Protein AF-A0A351XEB8-F1 (afdb_monomer)

Sequence (59 aa):
MSTTCSADPNVDAGGDGHVRTIGVVGTGVIGAGWAVRALARGHDVVAWDPAPGAAGRSG

Foldseek 3Di:
DDDDPPVPCVVVPDDPPDQQEDEFEACPPVSVVVCVVCVVVNHHYDYDYPDVPPVVPPD

Structure (mmCIF, N/CA/C/O backbone):
data_AF-A0A351XEB8-F1
#
_entry.id   AF-A0A351XEB8-F1
#
loop_
_atom_site.group_PDB
_atom_site.id
_atom_site.type_symbol
_atom_site.label_atom_id
_atom_site.label_alt_id
_atom_site.label_comp_id
_atom_site.label_asym_id
_atom_site.l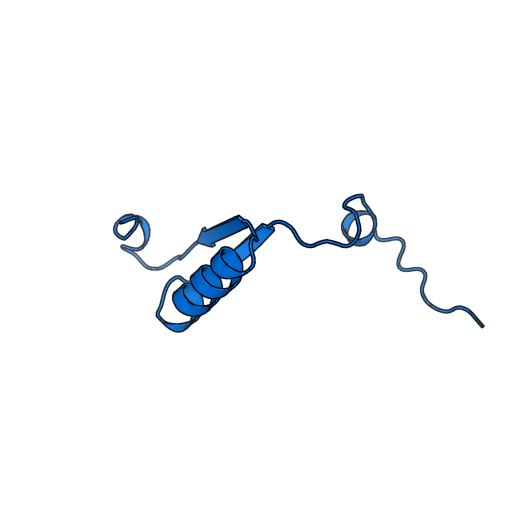abel_entity_id
_atom_site.label_seq_id
_atom_site.pdbx_PDB_ins_code
_atom_site.Cartn_x
_atom_site.Cartn_y
_atom_site.Cartn_z
_atom_site.occupancy
_atom_site.B_iso_or_equiv
_atom_site.auth_seq_id
_atom_site.auth_comp_id
_atom_site.auth_asym_id
_atom_site.auth_atom_id
_atom_site.pdbx_PDB_model_nu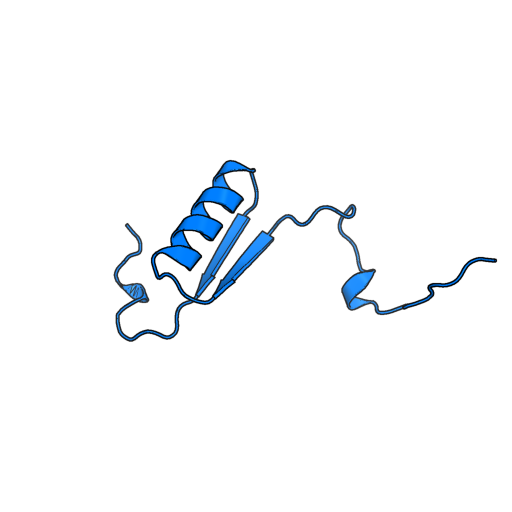m
ATOM 1 N N . MET A 1 1 ? 20.861 -36.607 -6.811 1.00 39.22 1 MET A N 1
ATOM 2 C CA . MET A 1 1 ? 20.062 -36.720 -5.574 1.00 39.22 1 MET A CA 1
ATOM 3 C C . MET A 1 1 ? 19.052 -35.591 -5.591 1.00 39.22 1 MET A C 1
ATOM 5 O O . MET A 1 1 ? 19.450 -34.440 -5.504 1.00 39.22 1 MET A O 1
ATOM 9 N N . SER A 1 2 ? 17.794 -35.930 -5.867 1.00 46.34 2 SER A N 1
ATOM 10 C CA . SER A 1 2 ?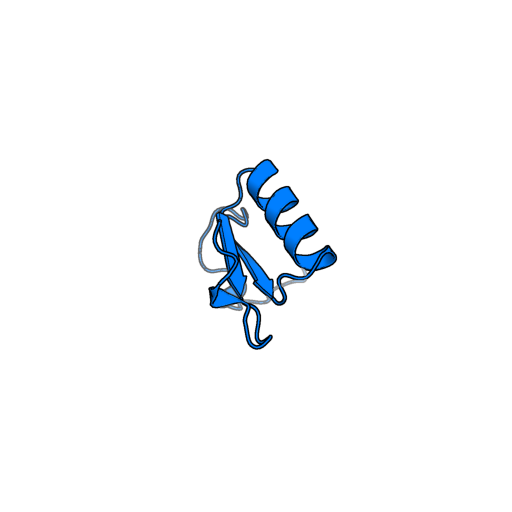 16.666 -34.998 -5.907 1.00 46.34 2 SER A CA 1
ATOM 11 C C . SER A 1 2 ? 16.098 -34.899 -4.497 1.00 46.34 2 SER A C 1
ATOM 13 O O . SER A 1 2 ? 15.725 -35.928 -3.937 1.00 46.34 2 SER A O 1
ATOM 15 N N . THR A 1 3 ? 16.057 -33.700 -3.922 1.00 69.62 3 THR A N 1
ATOM 16 C CA . THR A 1 3 ? 15.368 -33.467 -2.652 1.00 69.62 3 THR A CA 1
ATOM 17 C C . THR A 1 3 ? 14.551 -32.198 -2.762 1.00 69.62 3 THR A C 1
ATOM 19 O O . THR A 1 3 ? 15.055 -31.124 -2.463 1.00 69.62 3 THR A O 1
ATOM 22 N N . THR A 1 4 ? 13.293 -32.360 -3.159 1.00 59.09 4 THR A N 1
ATOM 23 C CA . THR A 1 4 ? 12.145 -31.705 -2.519 1.00 59.09 4 THR A CA 1
ATOM 24 C C . THR A 1 4 ? 10.869 -32.335 -3.074 1.00 59.09 4 THR A C 1
ATOM 26 O O . THR A 1 4 ? 10.474 -32.085 -4.205 1.00 59.09 4 THR A O 1
ATOM 29 N N . CYS A 1 5 ? 10.215 -33.179 -2.281 1.00 47.62 5 CYS A N 1
ATOM 30 C CA . CYS A 1 5 ? 8.783 -33.421 -2.428 1.00 47.62 5 CYS A CA 1
ATOM 31 C C . CYS A 1 5 ? 8.118 -32.741 -1.236 1.00 47.62 5 CYS A C 1
ATOM 33 O O . CYS A 1 5 ? 8.047 -33.320 -0.156 1.00 47.62 5 CYS A O 1
ATOM 35 N N . SER A 1 6 ? 7.683 -31.497 -1.423 1.00 55.84 6 SER A N 1
ATOM 36 C CA . SER A 1 6 ? 6.545 -30.984 -0.669 1.00 55.84 6 SER A CA 1
ATOM 37 C C . SER A 1 6 ? 5.362 -31.142 -1.603 1.00 55.84 6 SER A C 1
ATOM 39 O O . SER A 1 6 ? 5.152 -30.277 -2.434 1.00 55.84 6 SER A O 1
ATOM 41 N N . ALA A 1 7 ? 4.658 -32.271 -1.513 1.00 60.94 7 ALA A N 1
ATOM 42 C CA . ALA A 1 7 ? 3.411 -32.507 -2.239 1.00 60.94 7 ALA A CA 1
ATOM 43 C C . ALA A 1 7 ? 2.263 -31.768 -1.535 1.00 60.94 7 ALA A C 1
ATOM 45 O O . ALA A 1 7 ? 1.282 -32.386 -1.116 1.00 60.94 7 ALA A O 1
ATOM 46 N N . ASP A 1 8 ? 2.442 -30.467 -1.298 1.00 62.44 8 ASP A N 1
ATOM 47 C CA . ASP A 1 8 ? 1.373 -29.637 -0.761 1.00 62.44 8 ASP A CA 1
ATOM 48 C C . ASP A 1 8 ? 0.503 -29.222 -1.951 1.00 62.44 8 ASP A C 1
ATOM 50 O O . ASP A 1 8 ? 0.940 -28.406 -2.770 1.00 62.44 8 ASP A O 1
ATOM 54 N N . PRO A 1 9 ? -0.722 -29.761 -2.086 1.00 56.94 9 PRO A N 1
ATOM 55 C CA . PRO A 1 9 ? -1.587 -29.414 -3.201 1.00 56.94 9 PRO A CA 1
ATOM 56 C C . PRO A 1 9 ? -1.919 -27.916 -3.230 1.00 56.94 9 PRO A C 1
ATOM 58 O O . PRO A 1 9 ? -2.297 -27.432 -4.285 1.00 56.94 9 PRO A O 1
ATOM 61 N N . ASN A 1 10 ? -1.747 -27.153 -2.144 1.00 56.59 10 ASN A N 1
ATOM 62 C CA . ASN A 1 10 ? -1.886 -25.692 -2.197 1.00 56.59 10 ASN A CA 1
ATOM 63 C C . ASN A 1 10 ? -0.702 -24.982 -2.869 1.00 56.59 10 ASN A C 1
ATOM 65 O O . ASN A 1 10 ? -0.877 -23.873 -3.369 1.00 56.59 10 ASN A O 1
ATOM 69 N N . VAL A 1 11 ? 0.491 -25.579 -2.867 1.00 60.06 11 VAL A N 1
ATOM 70 C CA . VAL A 1 11 ? 1.677 -25.037 -3.553 1.00 60.06 11 VAL A CA 1
ATOM 71 C C . VAL A 1 11 ? 1.725 -25.526 -5.004 1.00 60.06 11 VAL A C 1
ATOM 73 O O . VAL A 1 11 ? 2.111 -24.769 -5.894 1.00 60.06 11 VAL A O 1
ATOM 76 N N . ASP A 1 12 ? 1.277 -26.762 -5.244 1.00 55.72 12 ASP A N 1
ATOM 77 C CA . ASP A 1 12 ? 1.430 -27.453 -6.529 1.00 55.72 12 ASP A CA 1
ATOM 78 C C . ASP A 1 12 ? 0.183 -27.398 -7.437 1.00 55.72 12 ASP A C 1
ATOM 80 O O . ASP A 1 12 ? 0.283 -27.674 -8.639 1.00 55.72 12 ASP A O 1
ATOM 84 N N . ALA A 1 13 ? -1.003 -27.042 -6.921 1.00 54.03 13 ALA A N 1
ATOM 85 C CA . ALA A 1 13 ? -2.221 -26.956 -7.732 1.00 54.03 13 ALA A CA 1
ATOM 86 C C . ALA A 1 13 ? -2.267 -25.674 -8.583 1.00 54.03 13 ALA A C 1
ATOM 88 O O . ALA A 1 13 ? -2.943 -24.700 -8.271 1.00 54.03 13 ALA A O 1
ATOM 89 N N . GLY A 1 14 ? -1.614 -25.743 -9.743 1.00 49.25 14 GLY A N 1
ATOM 90 C CA . GLY A 1 14 ? -2.266 -25.354 -10.995 1.00 49.25 14 GLY A CA 1
ATOM 91 C C . GLY A 1 14 ? -2.313 -23.865 -11.331 1.00 49.25 14 GLY A C 1
ATOM 92 O O . GLY A 1 14 ? -3.383 -23.267 -11.388 1.00 49.25 14 GLY A O 1
ATOM 93 N N . GLY A 1 15 ? -1.168 -23.306 -11.718 1.00 52.94 15 GLY A N 1
ATOM 94 C CA . GLY A 1 15 ? -1.135 -22.059 -12.478 1.00 52.94 15 GLY A CA 1
ATOM 95 C C . GLY A 1 15 ? 0.265 -21.711 -12.952 1.00 52.94 15 GLY A C 1
ATOM 96 O O . GLY A 1 15 ? 0.885 -20.859 -12.343 1.00 52.94 15 GLY A O 1
ATOM 97 N N . ASP A 1 16 ? 0.782 -22.388 -13.988 1.00 61.31 16 ASP A N 1
ATOM 98 C CA . ASP A 1 16 ? 1.939 -21.970 -14.818 1.00 61.31 16 ASP A CA 1
ATOM 99 C C . ASP A 1 16 ? 3.204 -21.424 -14.102 1.00 61.31 16 ASP A C 1
ATOM 101 O O . ASP A 1 16 ? 4.068 -20.827 -14.736 1.00 61.31 16 ASP A O 1
ATOM 105 N N . GLY A 1 17 ? 3.353 -21.627 -12.789 1.00 57.91 17 GLY A N 1
ATOM 106 C CA . GLY A 1 17 ? 4.361 -20.967 -11.952 1.00 57.91 17 GLY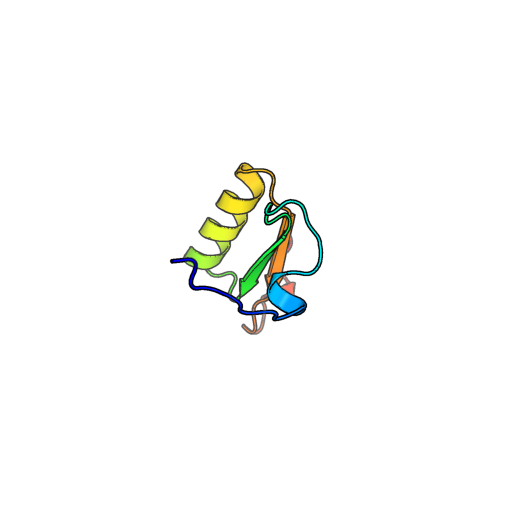 A CA 1
ATOM 107 C C . GLY A 1 17 ? 4.251 -19.433 -11.896 1.00 57.91 17 GLY A C 1
ATOM 108 O O . GLY A 1 17 ? 5.095 -18.785 -11.277 1.00 57.91 17 GLY A O 1
ATOM 109 N N . HIS A 1 18 ? 3.240 -18.833 -12.526 1.00 67.56 18 HIS A N 1
ATOM 110 C CA . HIS A 1 18 ? 3.097 -17.388 -12.644 1.00 67.56 18 HIS A CA 1
ATOM 111 C C . HIS A 1 18 ? 2.088 -16.871 -11.620 1.00 67.56 18 HIS A C 1
ATOM 113 O O . HIS A 1 18 ? 0.878 -17.052 -11.752 1.00 67.56 18 HIS A O 1
ATOM 119 N N . VAL A 1 19 ? 2.590 -16.166 -10.603 1.00 74.88 19 VAL A N 1
ATOM 120 C CA . VAL A 1 19 ? 1.744 -15.408 -9.674 1.00 74.88 19 VAL A CA 1
ATOM 121 C C . VAL A 1 19 ? 0.986 -14.342 -10.467 1.00 74.88 19 VAL A C 1
ATOM 123 O O . VAL A 1 19 ? 1.576 -13.371 -10.940 1.00 74.88 19 VAL A O 1
ATOM 126 N N . ARG A 1 20 ? -0.325 -14.530 -10.632 1.00 84.69 20 ARG A N 1
ATOM 127 C CA . ARG A 1 20 ? -1.207 -13.592 -11.347 1.00 84.69 20 ARG A CA 1
ATOM 128 C C . ARG A 1 20 ? -1.793 -12.525 -10.435 1.00 84.69 20 ARG A C 1
ATOM 130 O O . ARG A 1 20 ? -1.899 -11.377 -10.847 1.00 84.69 20 ARG A O 1
ATOM 137 N N . THR A 1 21 ? -2.101 -12.888 -9.193 1.00 91.75 21 THR A N 1
ATOM 138 C CA . THR A 1 21 ? -2.796 -12.016 -8.243 1.00 91.75 21 THR A CA 1
ATOM 139 C C . THR A 1 21 ? -1.986 -11.846 -6.966 1.00 91.75 21 THR A C 1
ATOM 141 O O . THR A 1 21 ? -1.509 -12.822 -6.388 1.00 91.75 21 THR A O 1
ATOM 144 N N . ILE A 1 22 ? -1.840 -10.602 -6.516 1.00 92.75 22 ILE A N 1
ATOM 145 C CA . ILE A 1 22 ? -1.082 -10.225 -5.323 1.00 92.75 22 ILE A CA 1
ATOM 146 C C . ILE A 1 22 ? -2.040 -9.643 -4.281 1.00 92.75 22 ILE A C 1
ATOM 148 O O . ILE A 1 22 ? -2.747 -8.669 -4.536 1.00 92.75 22 ILE A O 1
ATOM 152 N N . GLY A 1 23 ? -2.047 -10.230 -3.085 1.00 94.25 23 GLY A N 1
ATOM 153 C CA . GLY A 1 23 ? -2.742 -9.676 -1.925 1.00 94.25 23 GLY A CA 1
ATOM 154 C C . GLY A 1 23 ? -1.887 -8.624 -1.215 1.00 94.25 23 GLY A C 1
ATOM 155 O O . GLY A 1 23 ? -0.731 -8.894 -0.888 1.00 94.25 23 GLY A O 1
ATOM 156 N N . VAL A 1 24 ? -2.445 -7.444 -0.945 1.00 94.81 24 VAL A N 1
ATOM 157 C CA . VAL A 1 24 ? -1.793 -6.377 -0.167 1.00 94.81 24 VAL A CA 1
ATOM 158 C C . VAL A 1 24 ? -2.603 -6.106 1.096 1.00 94.81 24 VAL A C 1
ATOM 160 O O . VAL A 1 24 ? -3.760 -5.699 1.021 1.00 94.81 24 VAL A O 1
ATOM 163 N N . VAL A 1 25 ? -1.983 -6.310 2.260 1.00 93.38 25 VAL A N 1
ATOM 164 C CA . VAL A 1 25 ? -2.586 -6.037 3.572 1.00 93.38 25 VAL A CA 1
ATOM 165 C C . VAL A 1 25 ? -1.987 -4.760 4.158 1.00 93.38 25 VAL A C 1
ATOM 167 O O . VAL A 1 25 ? -0.782 -4.678 4.388 1.00 93.38 25 VAL A O 1
ATOM 170 N N . GLY A 1 26 ? -2.845 -3.771 4.403 1.00 91.50 26 GLY A N 1
ATOM 171 C CA . GLY A 1 26 ? -2.490 -2.399 4.753 1.00 91.50 26 GLY A CA 1
ATOM 172 C C . GLY A 1 26 ? -2.323 -1.524 3.508 1.00 91.50 26 GLY A C 1
ATOM 173 O O . GLY A 1 26 ? -1.497 -1.802 2.645 1.00 91.50 26 GLY A O 1
ATOM 174 N N . THR A 1 27 ? -3.076 -0.425 3.430 1.00 92.50 27 THR A N 1
ATOM 175 C CA . THR A 1 27 ? -3.103 0.524 2.296 1.00 92.50 27 THR A CA 1
ATOM 176 C C . THR A 1 27 ? -2.479 1.881 2.641 1.00 92.50 27 THR A C 1
ATOM 178 O O . THR A 1 27 ? -2.754 2.899 2.007 1.00 92.50 27 THR A O 1
ATOM 181 N N . GLY A 1 28 ? -1.597 1.915 3.648 1.00 90.38 28 GLY A N 1
ATOM 182 C CA . GLY A 1 28 ? -0.712 3.058 3.902 1.00 90.38 28 GLY A CA 1
ATOM 183 C C . GLY A 1 28 ? 0.332 3.248 2.790 1.00 90.38 28 GLY A C 1
ATOM 184 O O . GLY A 1 28 ? 0.368 2.489 1.828 1.00 90.38 28 GLY A O 1
ATOM 185 N N . VAL A 1 29 ? 1.235 4.225 2.931 1.00 93.88 29 VAL A N 1
ATOM 186 C CA . VAL A 1 29 ? 2.213 4.607 1.881 1.00 93.88 29 VAL A CA 1
ATOM 187 C C . VAL A 1 29 ? 2.992 3.413 1.315 1.00 93.88 29 VAL A C 1
ATOM 189 O O . VAL A 1 29 ? 3.127 3.273 0.102 1.00 93.88 29 VAL A O 1
ATOM 192 N N . ILE A 1 30 ? 3.476 2.529 2.189 1.00 94.06 30 ILE A N 1
ATOM 193 C CA . ILE A 1 30 ? 4.260 1.360 1.779 1.00 94.06 30 ILE A CA 1
ATOM 194 C C . ILE A 1 30 ? 3.379 0.360 1.020 1.00 94.06 30 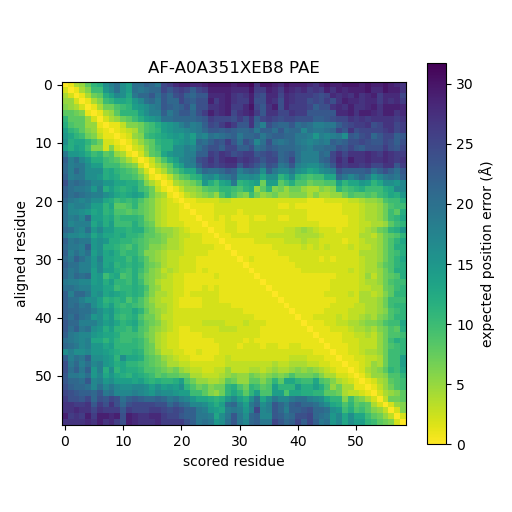ILE A C 1
ATOM 196 O O . ILE A 1 30 ? 3.747 -0.074 -0.069 1.00 94.06 30 ILE A O 1
ATOM 200 N N . GLY A 1 31 ? 2.207 0.025 1.563 1.00 93.12 31 GLY A N 1
ATOM 201 C CA . GLY A 1 31 ? 1.283 -0.923 0.938 1.00 93.12 31 GLY A CA 1
ATOM 202 C C . GLY A 1 31 ? 0.747 -0.428 -0.404 1.00 93.12 31 GLY A C 1
ATOM 203 O O . GLY A 1 31 ? 0.772 -1.165 -1.387 1.00 93.12 31 GLY A O 1
ATOM 204 N N . ALA A 1 32 ? 0.375 0.851 -0.488 1.00 93.88 32 ALA A N 1
ATOM 205 C CA . ALA A 1 32 ? -0.033 1.488 -1.737 1.00 93.88 32 ALA A CA 1
ATOM 206 C C . ALA A 1 32 ? 1.095 1.468 -2.785 1.00 93.88 32 ALA A C 1
ATOM 208 O O . ALA A 1 32 ? 0.854 1.143 -3.947 1.00 93.88 32 ALA A O 1
ATOM 209 N N . GLY A 1 33 ? 2.341 1.736 -2.376 1.00 96.25 33 GLY A N 1
ATOM 210 C CA . GLY A 1 33 ? 3.505 1.654 -3.262 1.00 96.25 33 GLY A CA 1
ATOM 211 C C . GLY A 1 33 ? 3.713 0.255 -3.851 1.00 96.25 33 GLY A C 1
ATOM 212 O O . GLY A 1 33 ? 3.995 0.115 -5.044 1.00 96.25 33 GLY A O 1
ATOM 213 N N . TRP A 1 34 ? 3.523 -0.792 -3.046 1.00 96.00 34 TRP A N 1
ATOM 214 C CA . TRP A 1 34 ? 3.581 -2.176 -3.524 1.00 96.00 34 TRP A CA 1
ATOM 215 C C . TRP A 1 34 ? 2.409 -2.540 -4.439 1.00 96.00 34 TRP A C 1
ATOM 217 O O . TRP A 1 34 ? 2.646 -3.167 -5.471 1.00 96.00 34 TRP A O 1
ATOM 227 N N . ALA A 1 35 ? 1.187 -2.102 -4.122 1.00 95.38 35 ALA A N 1
ATOM 228 C CA . ALA A 1 35 ? 0.012 -2.307 -4.971 1.00 95.38 35 ALA A CA 1
ATOM 229 C C . ALA A 1 35 ? 0.212 -1.692 -6.367 1.00 95.38 35 ALA A C 1
ATOM 231 O O . ALA A 1 35 ? 0.059 -2.377 -7.377 1.00 95.38 35 ALA A O 1
ATOM 232 N N . VAL A 1 36 ? 0.662 -0.435 -6.437 1.00 95.25 36 VAL A N 1
ATOM 233 C CA . VAL A 1 36 ? 0.958 0.240 -7.713 1.00 95.25 36 VAL A CA 1
ATOM 234 C C . VAL A 1 36 ? 2.061 -0.487 -8.482 1.00 95.25 36 VAL A C 1
ATOM 236 O O . VAL A 1 36 ? 1.944 -0.693 -9.688 1.00 95.25 36 VAL A O 1
ATOM 239 N N . ARG A 1 37 ? 3.129 -0.920 -7.803 1.00 95.75 37 ARG A N 1
ATOM 240 C CA . ARG A 1 37 ? 4.231 -1.652 -8.445 1.00 95.75 37 ARG A CA 1
ATOM 241 C C . ARG A 1 37 ? 3.791 -3.005 -9.010 1.00 95.75 37 ARG A C 1
ATOM 243 O O . ARG A 1 37 ? 4.314 -3.411 -10.047 1.00 95.75 37 ARG A O 1
ATOM 250 N N . ALA A 1 38 ? 2.882 -3.699 -8.331 1.00 93.81 38 ALA A N 1
ATOM 251 C CA . ALA A 1 38 ? 2.301 -4.955 -8.794 1.00 93.81 38 ALA A CA 1
ATOM 252 C C . ALA A 1 38 ? 1.419 -4.738 -10.034 1.00 93.81 38 ALA A C 1
ATOM 254 O O . ALA A 1 38 ? 1.645 -5.391 -11.054 1.00 93.81 38 ALA A O 1
ATOM 255 N N . LEU A 1 39 ? 0.521 -3.749 -9.991 1.00 94.12 39 LEU A N 1
ATOM 256 C CA . LEU A 1 39 ? -0.322 -3.369 -11.131 1.00 94.12 39 LEU A CA 1
ATOM 257 C C . LEU A 1 39 ? 0.515 -2.959 -12.350 1.00 94.12 39 LEU A C 1
ATOM 259 O O . LEU 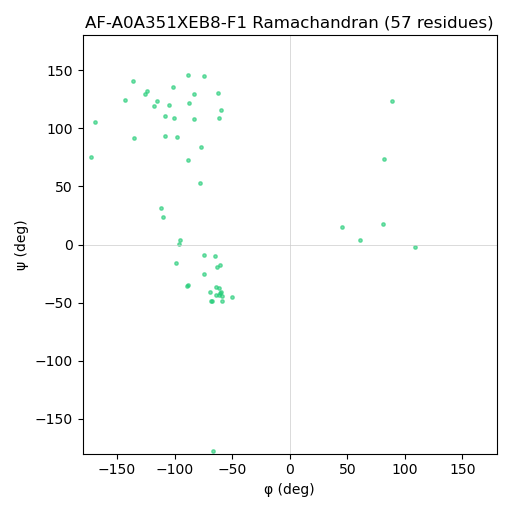A 1 39 ? 0.273 -3.420 -13.461 1.00 94.12 39 LEU A O 1
ATOM 263 N N . ALA A 1 40 ? 1.565 -2.159 -12.146 1.00 95.75 40 ALA A N 1
ATOM 264 C CA . ALA A 1 40 ? 2.465 -1.725 -13.218 1.00 95.75 40 ALA A CA 1
ATOM 265 C C . ALA A 1 40 ? 3.228 -2.881 -13.890 1.00 95.75 40 ALA A C 1
ATOM 267 O O . ALA A 1 40 ? 3.749 -2.722 -14.992 1.00 95.75 40 ALA A O 1
ATOM 268 N N . ARG A 1 41 ? 3.31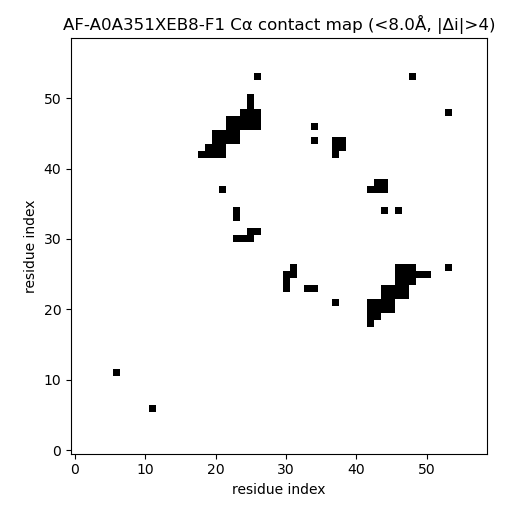8 -4.040 -13.229 1.00 92.31 41 ARG A N 1
ATOM 269 C CA . ARG A 1 41 ? 3.929 -5.264 -13.766 1.00 92.31 41 ARG A CA 1
ATOM 270 C C . ARG A 1 41 ? 2.907 -6.215 -14.394 1.00 92.31 41 ARG A C 1
ATOM 272 O O . ARG A 1 41 ? 3.296 -7.291 -14.834 1.00 92.31 41 ARG A O 1
ATOM 279 N N . GLY A 1 42 ? 1.637 -5.812 -14.462 1.00 91.88 42 GLY A N 1
ATOM 280 C CA . GLY A 1 42 ? 0.556 -6.601 -15.051 1.00 91.88 42 GLY A CA 1
ATOM 281 C C . GLY A 1 42 ? -0.017 -7.669 -14.121 1.00 91.88 42 GLY A C 1
ATOM 282 O O . GLY A 1 42 ? -0.650 -8.599 -14.608 1.00 91.88 42 GLY A O 1
ATOM 283 N N . HIS A 1 43 ? 0.218 -7.564 -12.810 1.00 92.31 43 HIS A N 1
ATOM 284 C CA . HIS A 1 43 ? -0.445 -8.420 -11.828 1.00 92.31 43 HIS A CA 1
ATOM 285 C C . HIS A 1 43 ? -1.764 -7.795 -11.382 1.00 92.31 43 HIS A C 1
ATOM 287 O O . HIS A 1 43 ? -1.850 -6.579 -11.207 1.00 92.31 43 HIS A O 1
ATOM 293 N N . ASP A 1 44 ? -2.748 -8.637 -11.0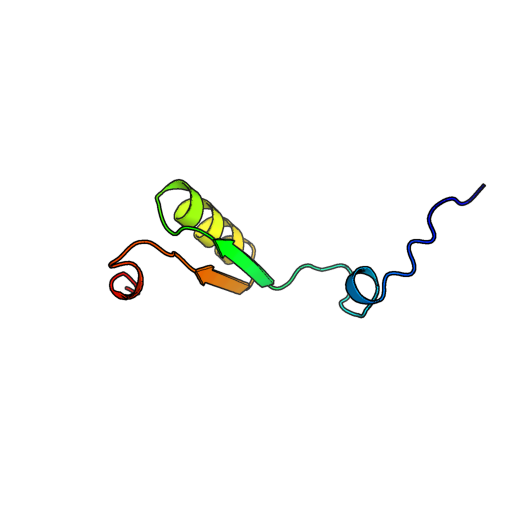97 1.00 93.44 44 ASP A N 1
ATOM 294 C CA . ASP A 1 44 ? -3.959 -8.225 -10.400 1.00 93.44 44 ASP A CA 1
ATOM 295 C C . ASP A 1 44 ? -3.654 -7.999 -8.916 1.00 93.44 44 ASP A C 1
ATOM 297 O O . ASP A 1 44 ? -2.839 -8.711 -8.323 1.00 93.44 44 ASP A O 1
ATOM 301 N N . VAL A 1 45 ? -4.312 -7.024 -8.286 1.00 94.75 45 VAL A N 1
ATOM 302 C CA . VAL A 1 45 ? -4.093 -6.712 -6.867 1.00 94.75 45 VAL A CA 1
ATOM 303 C C . VAL A 1 45 ? -5.400 -6.730 -6.092 1.00 94.75 45 VAL A C 1
ATOM 305 O O . VAL A 1 45 ? -6.357 -6.050 -6.452 1.00 94.75 45 VAL A O 1
ATOM 308 N N . VAL A 1 46 ? -5.403 -7.461 -4.977 1.00 94.62 46 VAL A N 1
ATOM 309 C CA . VAL A 1 46 ? -6.469 -7.421 -3.971 1.00 94.62 46 VAL A CA 1
ATOM 310 C C . VAL A 1 46 ? -5.920 -6.718 -2.737 1.00 94.62 46 VAL A C 1
ATOM 312 O O . VAL A 1 46 ? -5.050 -7.250 -2.051 1.00 94.62 46 VAL A O 1
ATOM 315 N N . ALA A 1 47 ? -6.409 -5.512 -2.459 1.00 92.31 47 ALA A N 1
ATOM 316 C CA . ALA A 1 47 ? -5.984 -4.728 -1.305 1.00 92.31 47 ALA A CA 1
ATOM 317 C C . ALA A 1 47 ? -7.012 -4.809 -0.171 1.00 92.31 47 ALA A C 1
ATOM 319 O O . ALA A 1 47 ? -8.214 -4.667 -0.396 1.00 92.31 47 ALA A O 1
ATOM 320 N N . TRP A 1 48 ? -6.534 -4.996 1.056 1.00 92.69 48 TRP A N 1
ATOM 321 C CA . TRP A 1 48 ? -7.347 -4.977 2.267 1.00 92.69 48 TRP A CA 1
ATOM 322 C C . TRP A 1 48 ? -6.636 -4.176 3.354 1.00 92.69 48 TRP A C 1
ATOM 324 O O . TRP A 1 48 ? -5.422 -4.273 3.502 1.00 92.69 48 TRP A O 1
ATOM 334 N N . ASP A 1 49 ? -7.368 -3.384 4.130 1.00 90.06 49 ASP A N 1
ATOM 335 C CA . ASP A 1 49 ? -6.798 -2.592 5.219 1.00 90.06 49 ASP A CA 1
ATOM 336 C C . ASP A 1 49 ? -7.774 -2.558 6.405 1.00 90.06 49 ASP A C 1
ATOM 338 O O . ASP A 1 49 ? -8.930 -2.167 6.221 1.00 90.06 49 ASP A O 1
ATOM 342 N N . PRO A 1 50 ? -7.341 -2.976 7.612 1.00 85.88 50 PRO A N 1
ATOM 343 C CA . PRO A 1 50 ? -8.187 -2.975 8.801 1.00 85.88 50 PRO A CA 1
ATOM 344 C C . PRO A 1 50 ? -8.415 -1.577 9.392 1.00 85.88 50 PRO A C 1
ATOM 346 O O . PRO A 1 50 ? -9.211 -1.442 10.323 1.00 85.88 50 PRO A O 1
ATOM 349 N N . ALA A 1 51 ? -7.709 -0.543 8.922 1.00 84.94 51 ALA A N 1
ATOM 350 C CA . ALA A 1 51 ? -7.818 0.794 9.480 1.00 84.94 51 ALA A CA 1
ATOM 351 C C . ALA A 1 51 ? -9.245 1.356 9.305 1.00 84.94 51 ALA A C 1
ATOM 353 O O . ALA A 1 51 ? -9.785 1.353 8.190 1.00 84.94 51 ALA A O 1
ATOM 354 N N . PRO A 1 52 ? -9.861 1.893 10.375 1.00 74.81 52 PRO A N 1
ATOM 355 C CA . PRO A 1 52 ? -11.162 2.538 10.269 1.00 74.81 52 PRO A CA 1
ATOM 356 C C . PRO A 1 52 ? -11.070 3.717 9.288 1.00 74.81 52 PRO A C 1
ATOM 358 O O . PRO A 1 52 ? -10.323 4.667 9.509 1.00 74.81 52 PRO A O 1
ATOM 361 N N . GLY A 1 53 ? -11.803 3.624 8.172 1.00 70.38 53 GLY A N 1
ATOM 362 C CA . GLY A 1 53 ? -11.793 4.608 7.079 1.00 70.38 53 GLY A CA 1
ATOM 363 C C . GLY A 1 53 ? -11.125 4.150 5.775 1.00 70.38 53 GLY A C 1
ATOM 364 O O . GLY A 1 53 ? -11.167 4.886 4.790 1.00 70.38 53 GLY A O 1
ATOM 365 N N . ALA A 1 54 ? -10.558 2.941 5.714 1.00 68.25 54 ALA A N 1
ATOM 366 C CA . ALA A 1 54 ? -9.921 2.424 4.499 1.00 68.25 54 ALA A CA 1
ATOM 367 C C . ALA A 1 54 ? -10.870 2.288 3.290 1.00 68.25 54 ALA A C 1
ATOM 369 O O . ALA A 1 54 ? -10.483 2.603 2.167 1.00 68.25 54 ALA A O 1
ATOM 370 N N . ALA A 1 55 ? -12.128 1.895 3.518 1.00 61.38 55 ALA A N 1
ATOM 371 C CA . ALA A 1 55 ? -13.132 1.711 2.463 1.00 61.38 55 ALA A CA 1
ATOM 372 C C . ALA A 1 55 ? -13.521 3.009 1.717 1.00 61.38 55 ALA A C 1
ATOM 374 O O . ALA A 1 55 ? -14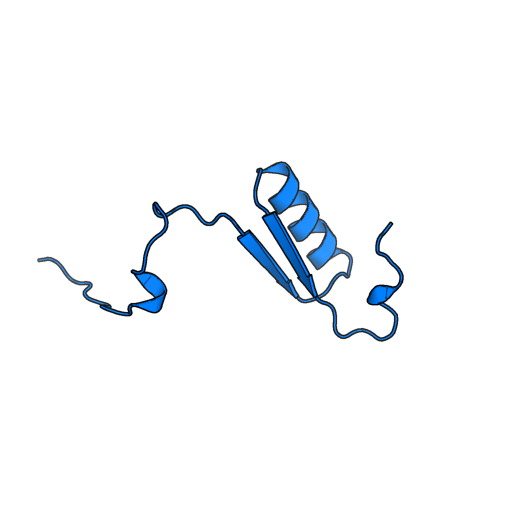.213 2.946 0.708 1.00 61.38 55 ALA A O 1
ATOM 375 N N . GLY A 1 56 ? -13.096 4.185 2.200 1.00 58.81 56 GLY A N 1
ATOM 376 C CA . GLY A 1 56 ? -13.416 5.489 1.607 1.00 58.81 56 GLY A CA 1
ATOM 377 C C . GLY A 1 56 ? -12.359 6.058 0.654 1.00 58.81 56 GLY A C 1
ATOM 378 O O . GLY A 1 56 ? -12.544 7.165 0.159 1.00 58.81 56 GLY A O 1
ATOM 379 N N . ARG A 1 57 ? -11.244 5.352 0.408 1.00 57.53 57 ARG A N 1
ATOM 380 C CA . ARG A 1 57 ? -10.139 5.815 -0.462 1.00 57.53 57 ARG A CA 1
ATOM 381 C C . ARG A 1 57 ? -9.994 5.008 -1.757 1.00 57.53 57 ARG A C 1
ATOM 383 O O . ARG A 1 57 ? -8.891 4.842 -2.265 1.00 57.53 57 ARG A O 1
ATOM 390 N N . SER A 1 58 ? -11.105 4.502 -2.281 1.00 45.59 58 SER A N 1
ATOM 391 C CA . SER A 1 58 ? -11.196 3.886 -3.610 1.00 45.59 58 SER A CA 1
ATOM 392 C C . SER A 1 58 ? -11.500 4.975 -4.647 1.00 45.59 58 SER A C 1
ATOM 394 O O . SER A 1 58 ? -12.643 5.119 -5.072 1.00 45.59 58 SER A O 1
ATOM 396 N N . GLY A 1 59 ? -10.509 5.811 -4.961 1.00 43.34 59 GLY A N 1
ATOM 397 C CA . GLY A 1 59 ? -10.582 6.840 -6.005 1.00 43.34 59 GLY A CA 1
ATOM 398 C C . GLY A 1 59 ? -9.569 6.565 -7.098 1.00 43.34 59 GLY A C 1
ATOM 399 O O . GLY A 1 59 ? -8.441 6.169 -6.729 1.00 43.34 59 GLY A O 1
#

Solvent-accessible surface area (backbone atoms only — not comparable to full-atom values): 3986 Å² total; per-residue (Å²): 136,90,86,82,85,78,88,43,63,88,81,67,67,79,56,95,89,58,83,54,69,46,80,36,80,38,69,51,75,69,35,44,52,51,48,52,55,40,46,76,69,74,28,46,71,50,76,47,47,91,57,92,68,51,89,76,69,86,121

Mean predicted aligned error: 11.26 Å

pLDDT: mean 76.9, std 18.45, range [39.22, 96.25]

Radius of gyration: 15.95 Å; Cα contacts (8 Å, |Δi|>4): 48; chains: 1; bounding box: 34×44×25 Å

Secondary structure (DSSP, 8-state):
--------HHHHSSSTT---EEEEE--SHHHHHHHHHHHTTT-EEEEE--STTGGG---

Nearest PDB structures (foldseek):
  8dp2-assembly1_A  TM=8.425E-01  e=1.237E+00  Pseudomonas aeruginosa PAO1
  3f0h-assembly1_A-2  TM=8.433E-01  e=2.316E+00  unclassified
  1pjt-assembly1_A  TM=9.018E-01  e=4.649E+00  Salmonella enterica subsp. enterica serovar Typhimurium
  6pk3-assembly1_B  TM=8.125E-01  e=3.281E+00  Arabidopsis thaliana